Protein AF-A0A6A3S122-F1 (afdb_monomer_lite)

Radius of gyration: 25.99 Å; chains: 1; bounding box: 58×32×71 Å

pLDDT: mean 75.61, std 14.78, range [45.72, 96.0]

Foldseek 3Di:
DWDWDADPVQWIWTPDFPDWDDPPDDTDDGTDTDRNVNVCLVPDPPNDPPPLQQPFDAQPDPPPRDTDRHPVVNVVVVVVVVVVVVVVVVVVVVVVVVVVVVVD

Structure (mmCIF, N/CA/C/O backbone):
data_AF-A0A6A3S122-F1
#
_entry.id   AF-A0A6A3S122-F1
#
loop_
_atom_site.group_PDB
_atom_site.id
_atom_site.type_symbol
_atom_site.label_atom_id
_atom_site.label_alt_id
_atom_site.label_comp_id
_atom_site.label_asym_id
_atom_site.label_entity_id
_atom_site.label_seq_id
_atom_site.pdbx_PDB_ins_code
_atom_site.Cartn_x
_atom_site.Cartn_y
_atom_site.Cartn_z
_atom_site.occupancy
_atom_site.B_iso_or_equiv
_atom_site.auth_seq_id
_atom_site.auth_comp_id
_atom_site.auth_asym_id
_atom_site.auth_atom_id
_atom_site.pdbx_PDB_model_num
ATOM 1 N N . MET A 1 1 ? 34.797 -2.978 -19.874 1.00 57.19 1 MET A N 1
ATOM 2 C CA . MET A 1 1 ? 33.565 -3.702 -20.251 1.00 57.19 1 MET A CA 1
ATOM 3 C C . MET A 1 1 ? 32.767 -3.898 -18.977 1.00 57.19 1 MET A C 1
ATOM 5 O O . MET A 1 1 ? 33.389 -4.143 -17.953 1.00 57.19 1 MET A O 1
ATOM 9 N N . VAL A 1 2 ? 31.454 -3.678 -18.998 1.00 66.94 2 VAL A N 1
ATOM 10 C CA . VAL A 1 2 ? 30.611 -3.839 -17.807 1.00 66.94 2 VAL A CA 1
ATOM 11 C C . VAL A 1 2 ? 29.910 -5.189 -17.912 1.00 66.94 2 VAL A C 1
ATOM 13 O O . VAL A 1 2 ? 29.194 -5.409 -18.884 1.00 66.94 2 VAL A O 1
ATOM 16 N N . GLU A 1 3 ? 30.151 -6.090 -16.958 1.00 74.56 3 GLU A N 1
ATOM 17 C CA . GLU A 1 3 ? 29.519 -7.413 -16.922 1.00 74.56 3 GLU A CA 1
ATOM 18 C C . GLU A 1 3 ? 28.311 -7.402 -15.978 1.00 74.56 3 GLU A C 1
ATOM 20 O O . GLU A 1 3 ? 28.406 -6.972 -14.823 1.00 74.56 3 GLU A O 1
ATOM 25 N N . TYR A 1 4 ? 27.178 -7.890 -16.482 1.00 74.06 4 TYR A N 1
ATOM 26 C CA . TYR A 1 4 ? 25.931 -8.049 -15.742 1.00 74.06 4 TYR A CA 1
ATOM 27 C C . TYR A 1 4 ? 25.546 -9.528 -15.704 1.00 74.06 4 TYR A C 1
ATOM 29 O O . TYR A 1 4 ? 25.694 -10.236 -16.701 1.00 74.06 4 TYR A O 1
ATOM 37 N N . LYS A 1 5 ? 25.046 -9.987 -14.558 1.00 77.88 5 LYS A N 1
ATOM 38 C CA . LYS A 1 5 ? 24.539 -11.343 -14.342 1.00 77.88 5 LYS A CA 1
ATOM 39 C C . LYS A 1 5 ? 23.096 -11.289 -13.866 1.00 77.88 5 LYS A C 1
ATOM 41 O O . LYS A 1 5 ? 22.685 -10.342 -13.207 1.00 77.88 5 LYS A O 1
ATOM 46 N N . LEU A 1 6 ? 22.349 -12.327 -14.218 1.00 79.12 6 LEU A N 1
ATOM 47 C CA . LEU A 1 6 ? 20.993 -12.572 -13.748 1.00 79.12 6 LEU A CA 1
ATOM 48 C C . LEU A 1 6 ? 21.058 -13.647 -12.661 1.00 79.12 6 LEU A C 1
ATOM 50 O O . LEU A 1 6 ? 21.666 -14.696 -12.889 1.00 79.12 6 LEU A O 1
ATOM 54 N N . ASN A 1 7 ? 20.474 -13.395 -11.493 1.00 81.06 7 ASN A N 1
ATOM 55 C CA . ASN A 1 7 ? 20.361 -14.408 -10.444 1.00 81.06 7 ASN A CA 1
ATOM 56 C C . ASN A 1 7 ? 19.091 -15.266 -10.607 1.00 81.06 7 ASN A C 1
ATOM 58 O O . ASN A 1 7 ? 18.222 -14.983 -11.431 1.00 81.06 7 ASN A O 1
ATOM 62 N N . GLU A 1 8 ? 18.979 -16.326 -9.803 1.00 84.56 8 GLU A N 1
ATOM 63 C CA . GLU A 1 8 ? 17.841 -17.262 -9.830 1.00 84.56 8 GLU A CA 1
ATOM 64 C C . GLU A 1 8 ? 16.499 -16.611 -9.451 1.00 84.56 8 GLU A C 1
ATOM 66 O O . GLU A 1 8 ? 15.441 -17.129 -9.797 1.00 84.56 8 GLU A O 1
ATOM 71 N N . VAL A 1 9 ? 16.540 -15.461 -8.772 1.00 81.12 9 VAL A N 1
ATOM 72 C CA . VAL A 1 9 ? 15.365 -14.677 -8.355 1.00 81.12 9 VAL A CA 1
ATOM 73 C C . VAL A 1 9 ? 14.910 -13.715 -9.465 1.00 81.12 9 VAL A C 1
ATOM 75 O O . VAL A 1 9 ? 13.867 -13.076 -9.356 1.00 81.12 9 VAL A O 1
ATOM 78 N N . GLY A 1 10 ? 15.653 -13.639 -10.573 1.00 76.81 10 GLY A N 1
ATOM 79 C CA . GLY A 1 10 ? 15.334 -12.773 -11.705 1.00 76.81 10 GLY A CA 1
ATOM 80 C C . GLY A 1 10 ? 15.856 -11.344 -11.557 1.00 76.81 10 GLY A C 1
ATOM 81 O O . GLY A 1 10 ? 15.408 -10.458 -12.281 1.00 76.81 10 GLY A O 1
ATOM 82 N N . GLU A 1 11 ? 16.802 -11.101 -10.653 1.00 76.94 11 GLU A N 1
ATOM 83 C CA . GLU A 1 11 ? 17.457 -9.805 -10.499 1.00 76.94 11 GLU A CA 1
ATOM 84 C C . GLU A 1 11 ? 18.728 -9.738 -11.346 1.00 76.94 11 GLU A C 1
ATOM 86 O O . GLU A 1 11 ? 19.581 -10.633 -11.322 1.00 76.94 11 GLU A O 1
ATOM 91 N N . VAL A 1 12 ? 18.866 -8.644 -12.082 1.00 74.44 12 VAL A N 1
ATOM 92 C CA . VAL A 1 12 ? 20.069 -8.271 -12.809 1.00 74.44 12 VAL A CA 1
ATOM 93 C C . VAL A 1 12 ? 20.964 -7.474 -11.870 1.00 74.44 12 VAL A C 1
ATOM 95 O O . VAL A 1 12 ? 20.575 -6.427 -11.351 1.00 74.44 12 VAL A O 1
ATOM 98 N N . PHE A 1 13 ? 22.186 -7.957 -11.683 1.00 71.38 13 PHE A N 1
ATOM 99 C CA . PHE A 1 13 ? 23.217 -7.301 -10.890 1.00 71.38 13 PHE A CA 1
ATOM 100 C C . PHE A 1 13 ? 24.517 -7.206 -11.689 1.00 71.38 13 PHE A C 1
ATOM 102 O O . PHE A 1 13 ? 24.783 -7.987 -12.604 1.00 71.38 13 PHE A O 1
ATOM 109 N N . ARG A 1 14 ? 25.348 -6.222 -11.359 1.00 73.88 14 ARG A N 1
ATOM 110 C CA . ARG A 1 14 ? 26.664 -6.043 -11.975 1.00 73.88 14 ARG A CA 1
ATOM 111 C C . ARG A 1 14 ? 27.716 -6.827 -11.190 1.00 73.88 14 ARG A C 1
ATOM 113 O O . ARG A 1 14 ? 27.721 -6.766 -9.967 1.00 73.88 14 ARG A O 1
ATOM 120 N N . VAL A 1 15 ? 28.610 -7.519 -11.895 1.00 71.81 15 VAL A N 1
ATOM 121 C CA . VAL A 1 15 ? 29.591 -8.449 -11.296 1.00 71.81 15 VAL A CA 1
ATOM 122 C C . VAL A 1 15 ? 30.670 -7.735 -10.471 1.00 71.81 15 VAL A C 1
ATOM 124 O O . VAL A 1 15 ? 31.074 -8.260 -9.442 1.00 71.81 15 VAL A O 1
ATOM 127 N N . ASP A 1 16 ? 31.056 -6.515 -10.863 1.00 67.50 16 ASP A N 1
ATOM 128 C CA . ASP A 1 16 ? 32.098 -5.714 -10.200 1.00 67.50 16 ASP A CA 1
ATOM 129 C C . ASP A 1 16 ? 31.514 -4.377 -9.706 1.00 67.50 16 ASP A C 1
ATOM 131 O O . ASP A 1 16 ? 31.651 -3.343 -10.375 1.00 67.50 16 ASP A O 1
ATOM 135 N N . ASN A 1 17 ? 30.775 -4.393 -8.593 1.00 63.78 17 ASN A N 1
ATOM 136 C CA . ASN A 1 17 ? 30.010 -3.232 -8.117 1.00 63.78 17 ASN A CA 1
ATOM 137 C C . ASN A 1 17 ? 30.349 -2.820 -6.678 1.00 63.78 17 ASN A C 1
ATOM 139 O O . ASN A 1 17 ? 29.451 -2.659 -5.860 1.00 63.78 17 ASN A O 1
ATOM 143 N N . ASP A 1 18 ? 31.635 -2.625 -6.388 1.00 61.84 18 ASP A N 1
ATOM 144 C CA . ASP A 1 18 ? 32.101 -2.212 -5.053 1.00 61.84 18 ASP A CA 1
ATOM 145 C C . ASP A 1 18 ? 32.266 -0.685 -4.908 1.00 61.84 18 ASP A C 1
ATOM 147 O O . ASP A 1 18 ? 32.628 -0.190 -3.840 1.00 61.84 18 ASP A O 1
ATOM 151 N N . SER A 1 19 ? 32.023 0.089 -5.974 1.00 59.84 19 SER A N 1
ATOM 152 C CA . SER A 1 19 ? 32.214 1.543 -5.994 1.00 59.84 19 SER A CA 1
ATOM 153 C C . SER A 1 19 ? 30.908 2.316 -6.184 1.00 59.84 19 SER A C 1
ATOM 155 O O . SER A 1 19 ? 30.089 2.003 -7.047 1.00 59.84 19 SER A O 1
ATOM 157 N N . TRP A 1 20 ? 30.738 3.359 -5.370 1.00 58.22 20 TRP A N 1
ATOM 158 C CA . TRP A 1 20 ? 29.664 4.345 -5.493 1.00 58.22 20 TRP A CA 1
ATOM 159 C C . TRP A 1 20 ? 29.735 5.054 -6.845 1.00 58.22 20 TRP A C 1
ATOM 161 O O . TRP A 1 20 ? 30.829 5.327 -7.351 1.00 58.22 20 TRP A O 1
ATOM 171 N N . ARG A 1 21 ? 28.573 5.351 -7.433 1.00 58.12 21 ARG A N 1
ATOM 172 C CA . ARG A 1 21 ? 28.483 6.100 -8.689 1.00 58.12 21 ARG A CA 1
ATOM 173 C C . ARG A 1 21 ? 27.744 7.406 -8.483 1.00 58.12 21 ARG A C 1
ATOM 175 O O . ARG A 1 21 ? 26.608 7.382 -8.028 1.00 58.12 21 ARG A O 1
ATOM 182 N N . ASP A 1 22 ? 28.363 8.487 -8.933 1.00 55.38 22 ASP A N 1
ATOM 183 C CA . ASP A 1 22 ? 27.670 9.729 -9.247 1.00 55.38 22 ASP A CA 1
ATOM 184 C C . ASP A 1 22 ? 27.050 9.590 -10.646 1.00 55.38 22 ASP A C 1
ATOM 186 O O . ASP A 1 22 ? 27.749 9.290 -11.622 1.00 55.38 22 ASP A O 1
ATOM 190 N N . LEU A 1 23 ? 25.727 9.719 -10.732 1.00 57.03 23 LEU A N 1
ATOM 191 C CA . LEU A 1 23 ? 24.974 9.743 -11.987 1.00 57.03 23 LEU A CA 1
ATOM 192 C C . LEU A 1 23 ? 24.439 11.155 -12.241 1.00 57.03 23 LEU A C 1
ATOM 194 O O . LEU A 1 23 ? 23.235 11.376 -12.136 1.00 57.03 23 LEU A O 1
ATOM 198 N N . ASP A 1 24 ? 25.342 12.093 -12.549 1.00 45.72 24 ASP A N 1
ATOM 199 C CA . ASP A 1 24 ? 25.043 13.486 -12.920 1.00 45.72 24 ASP A CA 1
ATOM 200 C C 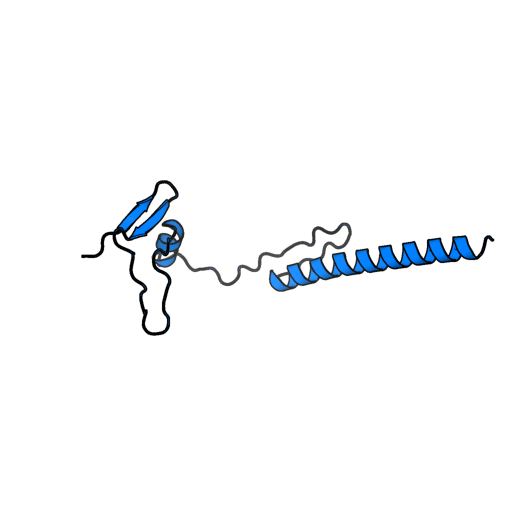. ASP A 1 24 ? 23.918 14.110 -12.066 1.00 45.72 24 ASP A C 1
ATOM 202 O O . ASP A 1 24 ? 22.953 14.681 -12.582 1.00 45.72 24 ASP A O 1
ATOM 206 N N . GLY A 1 25 ? 24.027 13.978 -10.737 1.00 50.66 25 GLY A N 1
ATOM 207 C CA . GLY A 1 25 ? 23.039 14.538 -9.807 1.00 50.66 25 GLY A CA 1
ATOM 208 C C . GLY A 1 25 ? 22.738 13.720 -8.551 1.00 50.66 25 GLY A C 1
ATOM 209 O O . GLY A 1 25 ? 21.845 14.107 -7.793 1.00 50.66 25 GLY A O 1
ATOM 210 N N . GLY A 1 26 ? 23.454 12.624 -8.292 1.00 47.88 26 GLY A N 1
ATOM 211 C CA . GLY A 1 26 ? 23.283 11.865 -7.057 1.00 47.88 26 GLY A CA 1
ATOM 212 C C . GLY A 1 26 ? 24.185 10.641 -6.961 1.00 47.88 26 GLY A C 1
ATOM 213 O O . GLY A 1 26 ? 24.267 9.843 -7.896 1.00 47.88 26 GLY A O 1
ATOM 214 N N . ASP A 1 27 ? 24.807 10.475 -5.793 1.00 48.12 27 ASP A N 1
ATOM 215 C CA . ASP A 1 27 ? 25.535 9.262 -5.435 1.00 48.12 27 ASP A CA 1
ATOM 216 C C . ASP A 1 27 ? 24.542 8.114 -5.192 1.00 48.12 27 ASP A C 1
ATOM 218 O O . ASP A 1 27 ? 23.771 8.128 -4.228 1.00 48.12 27 ASP A O 1
ATOM 222 N N . VAL A 1 28 ? 24.559 7.097 -6.055 1.00 55.19 28 VAL A N 1
ATOM 223 C CA . VAL A 1 28 ? 23.792 5.855 -5.876 1.00 55.19 28 VAL A CA 1
ATOM 224 C C . VAL A 1 28 ? 24.654 4.766 -5.243 1.00 55.19 28 VAL A C 1
ATOM 226 O O . VAL A 1 28 ? 25.820 4.570 -5.599 1.00 55.19 28 VAL A O 1
ATOM 229 N N . PHE A 1 29 ? 24.045 4.052 -4.291 1.00 52.47 29 PHE A N 1
ATOM 230 C CA . PHE A 1 29 ? 24.680 2.996 -3.506 1.00 52.47 29 PHE A CA 1
ATOM 231 C C . PHE A 1 29 ? 25.208 1.865 -4.419 1.00 52.47 29 PHE A C 1
ATOM 233 O O . PHE A 1 29 ? 24.480 1.420 -5.315 1.00 52.47 29 PHE A O 1
ATOM 240 N N . PRO A 1 30 ? 26.442 1.369 -4.209 1.00 55.44 30 PRO A N 1
ATOM 241 C CA . PRO A 1 30 ? 26.951 0.190 -4.903 1.00 55.44 30 PRO A CA 1
ATOM 242 C C . PRO A 1 30 ? 26.073 -1.029 -4.596 1.00 55.44 30 PRO A C 1
ATOM 244 O O . PRO A 1 30 ? 25.775 -1.315 -3.442 1.00 55.44 30 PRO A O 1
ATOM 247 N N . GLY A 1 31 ? 25.653 -1.754 -5.632 1.00 57.28 31 GLY A N 1
ATOM 248 C CA . GLY A 1 31 ? 24.805 -2.942 -5.491 1.00 57.28 31 GLY A CA 1
ATOM 249 C C . GLY A 1 31 ? 23.314 -2.707 -5.726 1.00 57.28 31 GLY A C 1
ATOM 250 O O . GLY A 1 31 ? 22.501 -3.314 -5.045 1.00 57.28 31 GLY A O 1
ATOM 251 N N . PHE A 1 32 ? 22.917 -1.849 -6.669 1.00 60.66 32 PHE A N 1
ATOM 252 C CA . PHE A 1 32 ? 21.512 -1.811 -7.087 1.00 60.66 32 PHE A CA 1
ATOM 253 C C . PHE A 1 32 ? 21.160 -3.081 -7.881 1.00 60.66 32 PHE A C 1
ATOM 255 O O . PHE A 1 32 ? 21.833 -3.408 -8.863 1.00 60.66 32 PHE A O 1
ATOM 262 N N . HIS A 1 33 ? 20.122 -3.788 -7.436 1.00 63.12 33 HIS A N 1
ATOM 263 C CA . HIS A 1 33 ? 19.526 -4.931 -8.124 1.00 63.12 33 HIS A CA 1
ATOM 264 C C . HIS A 1 33 ? 18.302 -4.426 -8.884 1.00 63.12 33 HIS A C 1
ATOM 266 O O . HIS A 1 33 ? 17.452 -3.751 -8.306 1.00 63.12 33 HIS A O 1
ATOM 272 N N . LEU A 1 34 ? 18.224 -4.721 -10.179 1.00 67.50 34 LEU A N 1
ATOM 273 C CA . LEU A 1 34 ? 17.043 -4.422 -10.989 1.00 67.50 34 LEU A CA 1
ATOM 274 C C . LEU A 1 34 ? 16.341 -5.732 -11.304 1.00 67.50 34 LEU A C 1
ATOM 276 O O . LEU A 1 34 ? 16.987 -6.660 -11.788 1.00 67.50 34 LEU A O 1
ATOM 280 N N . PHE A 1 35 ? 15.036 -5.832 -11.066 1.00 73.69 35 PHE A N 1
ATOM 281 C CA . PHE A 1 35 ? 14.303 -6.993 -11.554 1.00 73.69 35 PHE A CA 1
ATOM 282 C C . PHE A 1 35 ? 14.303 -6.975 -13.080 1.00 73.69 35 PHE A C 1
ATOM 284 O O . PHE A 1 35 ? 14.074 -5.945 -13.713 1.00 73.69 35 PHE A O 1
ATOM 291 N N . LYS 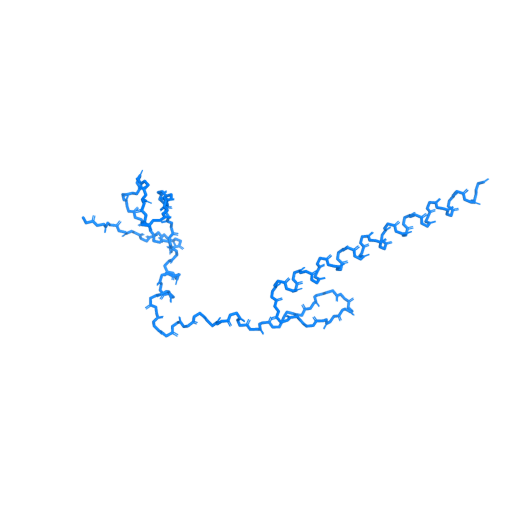A 1 36 ? 14.560 -8.137 -13.684 1.00 73.38 36 LYS A N 1
ATOM 292 C CA . LYS A 1 36 ? 14.528 -8.317 -15.138 1.00 73.38 36 LYS A CA 1
ATOM 293 C C . LYS A 1 36 ? 13.196 -7.853 -15.721 1.00 73.38 36 LYS A C 1
ATOM 295 O O . LYS A 1 36 ? 13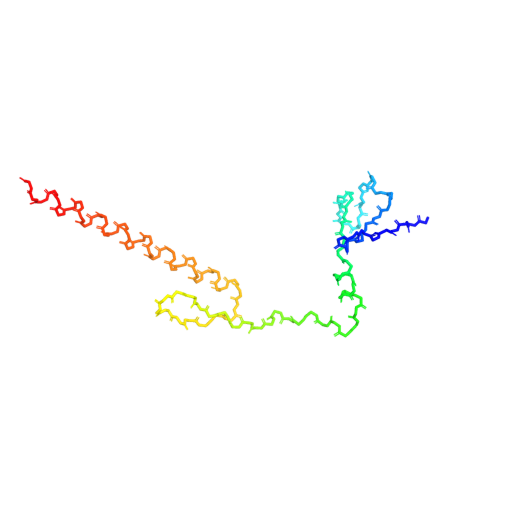.199 -7.194 -16.750 1.00 73.38 36 LYS A O 1
ATOM 300 N N . THR A 1 37 ? 12.098 -8.135 -15.027 1.00 73.44 37 THR A N 1
ATOM 301 C CA . THR A 1 37 ? 10.753 -7.707 -15.418 1.00 73.44 37 THR A CA 1
ATOM 302 C C . THR A 1 37 ? 10.624 -6.186 -15.473 1.00 73.44 37 THR A C 1
ATOM 304 O O . THR A 1 37 ? 10.087 -5.671 -16.445 1.00 73.44 37 THR A O 1
ATOM 307 N N . ASP A 1 38 ? 11.167 -5.461 -14.490 1.00 75.69 38 ASP A N 1
ATOM 308 C CA . ASP A 1 38 ? 11.127 -3.991 -14.478 1.00 75.69 38 ASP A CA 1
ATOM 309 C C . ASP A 1 38 ? 11.923 -3.408 -15.656 1.00 75.69 38 ASP A C 1
ATOM 311 O O . ASP A 1 38 ? 11.513 -2.420 -16.262 1.00 75.69 38 ASP A O 1
ATOM 315 N N . LEU A 1 39 ? 13.050 -4.039 -16.010 1.00 76.50 39 LEU A N 1
ATOM 316 C CA . LEU A 1 39 ? 13.855 -3.647 -17.167 1.00 76.50 39 LEU A CA 1
ATOM 317 C C . LEU A 1 39 ? 13.148 -3.960 -18.492 1.00 76.50 39 LEU A C 1
ATOM 319 O O . LEU A 1 39 ? 13.186 -3.142 -19.403 1.00 76.50 39 LEU A O 1
ATOM 323 N N . GLU A 1 40 ? 12.516 -5.128 -18.605 1.00 79.56 40 GLU A N 1
ATOM 324 C CA . GLU A 1 40 ? 11.727 -5.513 -19.780 1.00 79.56 40 GLU A CA 1
ATOM 325 C C . GLU A 1 40 ? 10.553 -4.556 -19.984 1.00 79.56 40 GLU A C 1
ATOM 327 O O . GLU A 1 40 ? 10.391 -4.045 -21.083 1.00 79.56 40 GLU A O 1
ATOM 332 N N . MET A 1 41 ? 9.820 -4.230 -18.918 1.00 79.38 41 MET A N 1
ATOM 333 C CA . MET A 1 41 ? 8.748 -3.233 -18.932 1.00 79.38 41 MET A CA 1
ATOM 334 C C . MET A 1 41 ? 9.246 -1.843 -19.342 1.00 79.38 41 MET A C 1
ATOM 336 O O . MET A 1 41 ? 8.613 -1.181 -20.149 1.00 79.38 41 MET A O 1
ATOM 340 N N . ALA A 1 42 ? 10.388 -1.387 -18.817 1.00 75.19 42 ALA A N 1
ATOM 341 C CA . ALA A 1 42 ? 10.930 -0.068 -19.151 1.00 75.19 42 ALA A CA 1
ATOM 342 C C . ALA A 1 42 ? 11.451 0.040 -20.597 1.00 75.19 42 ALA A C 1
ATOM 344 O O . ALA A 1 42 ? 11.564 1.145 -21.128 1.00 75.19 42 ALA A O 1
ATOM 345 N N . LEU A 1 43 ? 11.835 -1.085 -21.206 1.00 78.75 43 LEU A N 1
ATOM 346 C CA . LEU A 1 43 ? 12.351 -1.149 -22.576 1.00 78.75 43 LEU A CA 1
ATOM 347 C C . LEU A 1 43 ? 11.283 -1.515 -23.607 1.00 78.75 43 LEU A C 1
ATOM 349 O O . LEU A 1 43 ? 11.553 -1.397 -24.803 1.00 78.75 43 LEU A O 1
ATOM 353 N N . ASP A 1 44 ? 10.120 -1.983 -23.165 1.00 82.31 44 ASP A N 1
ATOM 354 C CA . ASP A 1 44 ? 9.015 -2.347 -24.034 1.00 82.31 44 ASP A CA 1
ATOM 355 C C . ASP A 1 44 ? 8.302 -1.067 -24.520 1.00 82.31 44 ASP A C 1
ATOM 357 O O . ASP A 1 44 ? 7.688 -0.358 -23.723 1.00 82.31 44 ASP A O 1
ATOM 361 N N . PRO A 1 45 ? 8.398 -0.730 -25.822 1.00 76.06 45 PRO A N 1
ATOM 362 C CA . PRO A 1 45 ? 7.791 0.477 -26.376 1.00 76.06 45 PRO A CA 1
ATOM 363 C C . PRO A 1 45 ? 6.258 0.421 -26.411 1.00 76.06 45 PRO A C 1
ATOM 365 O O . PRO A 1 45 ? 5.632 1.465 -26.585 1.00 76.06 45 PRO A O 1
ATOM 368 N N . ASP A 1 46 ? 5.669 -0.769 -26.264 1.00 80.69 46 ASP A N 1
ATOM 369 C CA . ASP A 1 46 ? 4.224 -0.976 -26.162 1.00 80.69 46 ASP A CA 1
ATOM 370 C C . ASP A 1 46 ? 3.762 -1.026 -24.692 1.00 80.69 46 ASP A C 1
ATOM 372 O O . ASP A 1 46 ? 2.559 -1.049 -24.409 1.00 80.69 46 ASP A O 1
ATOM 376 N N . PHE A 1 47 ? 4.704 -1.020 -23.743 1.00 69.88 47 PHE A N 1
ATOM 377 C CA . PHE A 1 47 ? 4.423 -0.971 -22.318 1.00 69.88 47 PHE A CA 1
ATOM 378 C C . PHE A 1 47 ? 4.250 0.477 -21.863 1.00 69.88 47 PHE A C 1
ATOM 380 O O . PHE A 1 47 ? 5.132 1.102 -21.271 1.00 69.88 47 PHE A O 1
ATOM 387 N N . ASP A 1 48 ? 3.065 1.018 -22.128 1.00 67.50 48 ASP A N 1
ATOM 388 C CA . ASP A 1 48 ? 2.622 2.228 -21.452 1.00 67.50 48 ASP A CA 1
ATOM 389 C C . ASP A 1 48 ? 2.362 1.882 -19.984 1.00 67.50 48 ASP A C 1
ATOM 391 O O . ASP A 1 48 ? 1.528 1.029 -19.658 1.00 67.50 48 ASP A O 1
ATOM 395 N N . ILE A 1 49 ? 3.066 2.558 -19.075 1.00 58.28 49 ILE A N 1
ATOM 396 C CA . ILE A 1 49 ? 2.682 2.581 -17.666 1.00 58.28 49 ILE A CA 1
ATOM 397 C C . ILE A 1 49 ? 1.355 3.332 -17.644 1.00 58.28 49 ILE A C 1
ATOM 399 O O . ILE A 1 49 ? 1.342 4.561 -17.626 1.00 58.28 49 ILE A O 1
ATOM 403 N N . VAL A 1 50 ? 0.249 2.598 -17.760 1.00 53.94 50 VAL A N 1
ATOM 404 C CA . VAL A 1 50 ? -1.094 3.173 -17.800 1.00 53.94 50 VAL A CA 1
ATOM 405 C C . VAL A 1 50 ? -1.203 4.110 -16.601 1.00 53.94 50 VAL A C 1
ATOM 407 O O . VAL A 1 50 ? -1.062 3.663 -15.459 1.00 53.94 50 VAL A O 1
ATOM 410 N N . GLU A 1 51 ? -1.335 5.413 -16.879 1.00 54.22 51 GLU A N 1
ATOM 411 C CA . GLU A 1 51 ? -1.490 6.456 -15.867 1.00 54.22 51 GLU A CA 1
ATOM 412 C C . GLU A 1 51 ? -2.482 5.971 -14.824 1.00 54.22 51 GLU A C 1
ATOM 414 O O . GLU A 1 51 ? -3.632 5.726 -15.184 1.00 54.22 51 GLU A O 1
ATOM 419 N N . ASP A 1 52 ? -1.990 5.816 -13.586 1.00 50.75 52 ASP A N 1
ATOM 420 C CA . ASP A 1 52 ? -2.732 5.573 -12.345 1.00 50.75 52 ASP A CA 1
ATOM 421 C C . ASP A 1 52 ? -4.124 5.008 -12.640 1.00 50.75 52 ASP A C 1
ATOM 423 O O . ASP A 1 52 ? -5.127 5.702 -12.461 1.00 50.75 52 ASP A O 1
ATOM 427 N N . GLU A 1 53 ? -4.150 3.799 -13.230 1.00 49.91 53 GLU A N 1
ATOM 428 C CA . GLU A 1 53 ? -5.376 3.156 -13.695 1.00 49.91 53 GLU A CA 1
ATOM 429 C C . GLU A 1 53 ? -6.387 3.339 -12.563 1.00 49.91 53 GLU A C 1
ATOM 431 O O . GLU A 1 53 ? -6.066 2.978 -11.426 1.00 49.91 53 GLU A O 1
ATOM 436 N N . GLU A 1 54 ? -7.506 4.044 -12.815 1.00 55.28 54 GLU A N 1
ATOM 437 C CA . GLU A 1 54 ? -8.493 4.430 -11.793 1.00 55.28 54 GLU A CA 1
ATOM 438 C C . GLU A 1 54 ? -9.158 3.153 -11.247 1.00 55.28 54 GLU A C 1
ATOM 440 O O . GLU A 1 54 ? -10.329 2.856 -11.491 1.00 55.28 54 GLU A O 1
ATOM 445 N N . ILE A 1 55 ? -8.398 2.352 -10.506 1.00 63.50 55 ILE A N 1
ATOM 446 C CA . ILE A 1 55 ? -8.832 1.147 -9.840 1.00 63.50 55 ILE A CA 1
ATOM 447 C C . ILE A 1 55 ? -9.744 1.668 -8.745 1.00 63.50 55 ILE A C 1
ATOM 449 O O . ILE A 1 55 ? -9.308 2.212 -7.731 1.00 63.50 55 ILE A O 1
ATOM 453 N N . GLY A 1 56 ? -11.048 1.584 -8.991 1.00 72.19 56 GLY A N 1
ATOM 454 C CA . GLY A 1 56 ? -12.049 1.902 -7.992 1.00 72.19 56 GLY A CA 1
ATOM 455 C C . GLY A 1 56 ? -11.839 0.996 -6.783 1.00 72.19 56 GLY A C 1
ATOM 456 O O . GLY A 1 56 ? -12.133 -0.195 -6.830 1.00 72.19 56 GLY A O 1
ATOM 457 N N . PHE A 1 57 ? -11.338 1.556 -5.688 1.00 82.06 57 PHE A N 1
ATOM 458 C CA . PHE A 1 57 ? -11.185 0.841 -4.433 1.00 82.06 57 PHE A CA 1
ATOM 459 C C . PHE A 1 57 ? -12.519 0.858 -3.692 1.00 82.06 57 PHE A C 1
ATOM 461 O O . PHE A 1 57 ? -13.023 1.920 -3.327 1.00 82.06 57 PHE A O 1
ATOM 468 N N . VAL A 1 58 ? -13.091 -0.316 -3.441 1.00 90.44 58 VAL A N 1
ATOM 469 C CA . VAL A 1 58 ? -14.288 -0.441 -2.603 1.00 90.44 58 VAL A CA 1
ATOM 470 C C . VAL A 1 58 ? -13.862 -0.501 -1.140 1.00 90.44 58 VAL A C 1
ATOM 472 O O . VAL A 1 58 ? -12.946 -1.243 -0.777 1.00 90.44 58 VAL A O 1
ATOM 475 N N . CYS A 1 59 ? -14.510 0.281 -0.280 1.00 92.12 59 CYS A N 1
ATOM 476 C CA . CYS A 1 59 ? -14.257 0.226 1.152 1.00 92.12 59 CYS A CA 1
ATOM 477 C C . CYS A 1 59 ? -14.666 -1.151 1.725 1.00 92.12 59 CYS A C 1
ATOM 479 O O . CYS A 1 59 ? -15.825 -1.549 1.576 1.00 92.12 59 CYS A O 1
ATOM 481 N N . PRO A 1 60 ? -13.758 -1.869 2.416 1.00 90.50 60 PRO A N 1
ATOM 482 C CA . PRO A 1 60 ? -14.048 -3.163 3.030 1.00 90.50 60 PRO A CA 1
ATOM 483 C C . PRO A 1 60 ? -14.868 -3.058 4.326 1.00 90.50 60 PRO A C 1
ATOM 485 O O . PRO A 1 60 ? -15.322 -4.082 4.839 1.00 90.50 60 PRO A O 1
ATOM 488 N N . GLU A 1 61 ? -15.048 -1.856 4.889 1.00 90.31 61 GLU A N 1
ATOM 489 C CA . GLU A 1 61 ? -15.764 -1.701 6.154 1.00 90.31 61 GLU A CA 1
ATOM 490 C C . GLU A 1 61 ? -17.255 -1.992 6.010 1.00 90.31 61 GLU A C 1
ATOM 492 O O . GLU A 1 61 ? -17.954 -1.489 5.121 1.00 90.31 61 GLU A O 1
ATOM 497 N N . ARG A 1 62 ? -17.758 -2.825 6.926 1.00 88.81 62 ARG A N 1
ATOM 498 C CA . ARG A 1 62 ? -19.122 -3.346 6.853 1.00 88.81 62 ARG A CA 1
ATOM 499 C C . ARG A 1 62 ? -20.129 -2.200 6.946 1.00 88.81 62 ARG A C 1
ATOM 501 O O . ARG A 1 62 ? -20.280 -1.581 7.994 1.00 88.81 62 ARG A O 1
ATOM 508 N N . GLY A 1 63 ? -20.878 -1.995 5.865 1.00 89.00 63 GLY A N 1
ATOM 509 C CA . GLY A 1 63 ? -21.920 -0.970 5.780 1.00 89.00 63 GLY A CA 1
ATOM 510 C C . GLY A 1 63 ? -21.447 0.388 5.260 1.00 89.00 63 GLY A C 1
ATOM 5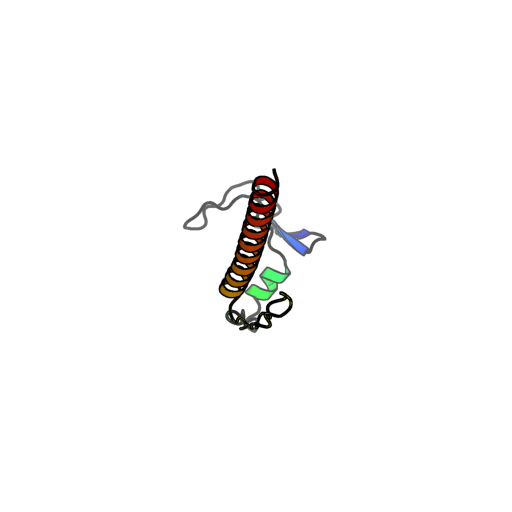11 O O . GLY A 1 63 ? -22.281 1.280 5.157 1.00 89.00 63 GLY A O 1
ATOM 512 N N . CYS A 1 64 ? -20.165 0.547 4.910 1.00 93.44 64 CYS A N 1
ATOM 513 C CA . CYS A 1 64 ? -19.682 1.753 4.241 1.00 93.44 64 CYS A CA 1
ATOM 514 C C . CYS A 1 64 ? -19.981 1.707 2.733 1.00 93.44 64 CYS A C 1
ATOM 516 O O . CYS A 1 64 ? -20.758 2.514 2.231 1.00 93.44 64 CYS A O 1
ATOM 518 N N . GLY A 1 65 ? -19.414 0.731 2.010 1.00 88.19 65 GLY A N 1
ATOM 519 C CA . GLY A 1 65 ? -19.666 0.540 0.571 1.00 88.19 65 GLY A CA 1
ATOM 520 C C . GLY A 1 65 ? -19.174 1.679 -0.335 1.00 88.19 65 GLY A C 1
ATOM 521 O O . GLY A 1 65 ? -19.500 1.705 -1.524 1.00 88.19 65 GLY A O 1
ATOM 522 N N . GLU A 1 66 ? -18.401 2.625 0.204 1.00 90.44 66 GLU A N 1
ATOM 523 C CA . GLU A 1 66 ? -17.878 3.762 -0.548 1.00 90.44 66 GLU A CA 1
ATOM 524 C C . GLU A 1 66 ? -16.856 3.301 -1.595 1.00 90.44 66 GLU A C 1
ATOM 526 O O . GLU A 1 66 ? -16.006 2.452 -1.323 1.00 90.44 66 GLU A O 1
ATOM 531 N N . HIS A 1 67 ? -16.958 3.857 -2.803 1.00 91.75 67 HIS A N 1
ATOM 532 C CA . HIS A 1 67 ? -16.029 3.602 -3.901 1.00 91.75 67 HIS A CA 1
ATOM 533 C C . HIS A 1 67 ? -15.089 4.795 -4.045 1.00 91.75 67 HIS A C 1
ATOM 535 O O . HIS A 1 67 ? -15.535 5.923 -4.261 1.00 91.75 67 HIS A O 1
ATOM 541 N N . VAL A 1 68 ? -13.787 4.547 -3.960 1.00 88.94 68 VAL A N 1
ATOM 542 C CA . VAL A 1 68 ? -12.759 5.584 -3.949 1.00 88.94 68 VAL A CA 1
ATOM 543 C C . VAL A 1 68 ? -11.825 5.387 -5.135 1.00 88.94 68 VAL A C 1
ATOM 545 O O . VAL A 1 68 ? -11.212 4.340 -5.281 1.00 88.94 68 VAL A O 1
ATOM 548 N N . ARG A 1 69 ? -11.695 6.407 -5.985 1.00 84.38 69 ARG A N 1
ATOM 549 C CA . ARG A 1 69 ? -10.959 6.326 -7.265 1.00 84.38 69 ARG A CA 1
ATOM 550 C C . ARG A 1 69 ? -9.473 6.669 -7.178 1.00 84.38 69 ARG A C 1
ATOM 552 O O . ARG A 1 69 ? -8.833 6.933 -8.178 1.00 84.38 69 ARG A O 1
ATOM 559 N N . SER A 1 70 ? -8.931 6.768 -5.972 1.00 83.81 70 SER A N 1
ATOM 560 C CA . SER A 1 70 ? -7.523 7.100 -5.767 1.00 83.81 70 SER A CA 1
ATOM 561 C C . SER A 1 70 ? -7.015 6.350 -4.556 1.00 83.81 70 SER A C 1
ATOM 563 O O . SER A 1 70 ? -7.632 6.402 -3.488 1.00 83.81 70 SER A O 1
ATOM 565 N N . ARG A 1 71 ? -5.860 5.700 -4.703 1.00 83.12 71 ARG A N 1
ATOM 566 C CA . ARG A 1 71 ? -5.238 4.926 -3.629 1.00 83.12 71 ARG A CA 1
ATOM 567 C C . ARG A 1 71 ? -4.968 5.781 -2.391 1.00 83.12 71 ARG A C 1
ATOM 569 O O . ARG A 1 71 ? -5.272 5.359 -1.279 1.00 83.12 71 ARG A O 1
ATOM 576 N N . GLY A 1 72 ? -4.469 7.005 -2.573 1.00 85.88 72 GLY A N 1
ATOM 577 C CA . GLY A 1 72 ? -4.218 7.931 -1.463 1.00 85.88 72 GLY A CA 1
ATOM 578 C C . GLY A 1 72 ? -5.496 8.295 -0.702 1.00 85.88 72 GLY A C 1
ATOM 579 O O . GLY A 1 72 ? -5.524 8.262 0.529 1.00 85.88 72 GLY A O 1
ATOM 580 N N . LYS A 1 73 ? -6.589 8.564 -1.428 1.00 87.75 73 LYS A N 1
ATOM 581 C CA . LYS A 1 73 ? -7.902 8.832 -0.820 1.00 87.75 73 LYS A CA 1
ATOM 582 C C . LYS A 1 73 ? -8.473 7.593 -0.131 1.00 87.75 73 LYS A C 1
ATOM 584 O O . LYS A 1 73 ? -9.072 7.726 0.930 1.00 87.75 73 LYS A O 1
ATOM 589 N N . TRP A 1 74 ? -8.264 6.404 -0.695 1.00 87.88 74 TRP A N 1
ATOM 590 C CA . TRP A 1 74 ? -8.725 5.145 -0.109 1.00 87.88 74 TRP A CA 1
ATOM 591 C C . TRP A 1 74 ? -8.024 4.855 1.223 1.00 87.88 74 TRP A C 1
ATOM 593 O O . TRP A 1 74 ? -8.683 4.541 2.212 1.00 87.88 74 TRP A O 1
ATOM 603 N N . VAL A 1 75 ? -6.706 5.065 1.292 1.00 90.81 75 VAL A N 1
ATOM 604 C CA . VAL A 1 75 ? -5.939 4.936 2.542 1.00 90.81 75 VAL A CA 1
ATOM 605 C C . VAL A 1 75 ? -6.420 5.938 3.595 1.00 90.81 75 VAL A C 1
ATOM 607 O O . VAL A 1 75 ? -6.662 5.557 4.740 1.00 90.81 75 VAL A O 1
ATOM 610 N N . ALA A 1 76 ? -6.612 7.207 3.220 1.00 92.50 76 ALA A N 1
ATOM 611 C CA . ALA A 1 76 ? -7.119 8.227 4.140 1.00 92.50 76 ALA A CA 1
ATOM 612 C C . ALA A 1 76 ? -8.543 7.913 4.642 1.00 92.50 76 ALA A C 1
ATOM 614 O O . ALA A 1 76 ? -8.855 8.122 5.815 1.00 92.50 76 ALA A O 1
ATOM 615 N N . HIS A 1 77 ? -9.395 7.374 3.768 1.00 94.94 77 HIS A N 1
ATOM 616 C CA . HIS A 1 77 ? -10.741 6.923 4.109 1.00 94.94 77 HIS A CA 1
ATOM 617 C C . HIS A 1 77 ? -10.714 5.782 5.145 1.00 94.94 77 HIS A C 1
ATOM 619 O O . HIS A 1 77 ? -11.406 5.857 6.163 1.00 94.94 77 HIS A O 1
ATOM 625 N N . LEU A 1 78 ? -9.862 4.768 4.950 1.00 93.62 78 LEU A N 1
ATOM 626 C CA . LEU A 1 78 ? -9.677 3.678 5.918 1.00 93.62 78 LEU A CA 1
ATOM 627 C C . LEU A 1 78 ? -9.188 4.184 7.284 1.00 93.62 78 LEU A C 1
ATOM 629 O O . LEU A 1 78 ? -9.700 3.761 8.323 1.00 93.62 78 LEU A O 1
ATOM 633 N N . ASP A 1 79 ? -8.238 5.123 7.301 1.00 96.00 79 ASP A N 1
ATOM 634 C CA . ASP A 1 79 ? -7.748 5.724 8.547 1.00 96.00 79 ASP A CA 1
ATOM 635 C C . ASP A 1 79 ? -8.868 6.458 9.307 1.00 96.00 79 ASP A C 1
ATOM 637 O O . ASP A 1 79 ? -8.949 6.389 10.539 1.00 96.00 79 ASP A O 1
ATOM 641 N N . ASN A 1 80 ? -9.801 7.103 8.597 1.00 96.00 80 ASN A N 1
ATOM 642 C CA . ASN A 1 80 ? -10.956 7.730 9.236 1.00 96.00 80 ASN A CA 1
ATOM 643 C C . ASN A 1 80 ? -11.847 6.706 9.962 1.00 96.00 80 ASN A C 1
ATOM 645 O O . ASN A 1 80 ? -12.211 6.936 11.119 1.00 96.00 80 ASN A O 1
ATOM 649 N N . HIS A 1 81 ? -12.136 5.552 9.351 1.00 95.94 81 HIS A N 1
ATOM 650 C CA . HIS A 1 81 ? -12.906 4.492 10.011 1.00 95.94 81 HIS A CA 1
ATOM 651 C C . HIS A 1 81 ? -12.235 3.996 11.295 1.00 95.94 81 HIS A C 1
ATOM 653 O O . HIS A 1 81 ? -12.890 3.873 12.337 1.00 95.94 81 HIS A O 1
ATOM 659 N N . LEU A 1 82 ? -10.918 3.785 11.270 1.00 94.25 82 LEU A N 1
ATOM 660 C CA . LEU A 1 82 ? -10.166 3.385 12.461 1.00 94.25 82 LEU A CA 1
ATOM 661 C C . LEU A 1 82 ? -10.278 4.432 13.580 1.00 94.25 82 LEU A C 1
ATOM 663 O O . LEU A 1 82 ? -10.504 4.089 14.749 1.00 94.25 82 LEU A O 1
ATOM 667 N N . ARG A 1 83 ? -10.188 5.722 13.236 1.00 95.75 83 ARG A N 1
ATOM 668 C CA . ARG A 1 83 ? -10.350 6.825 14.197 1.00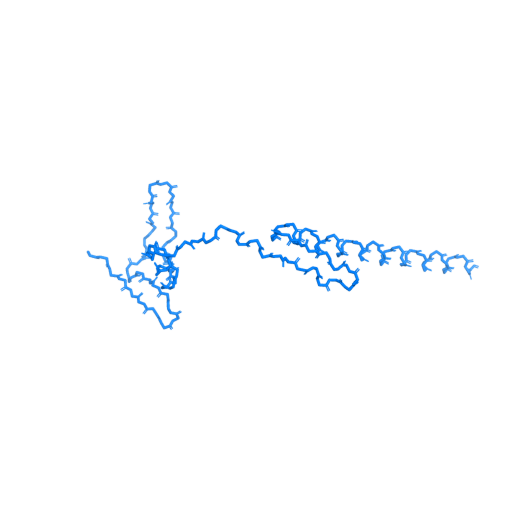 95.75 83 ARG A CA 1
ATOM 669 C 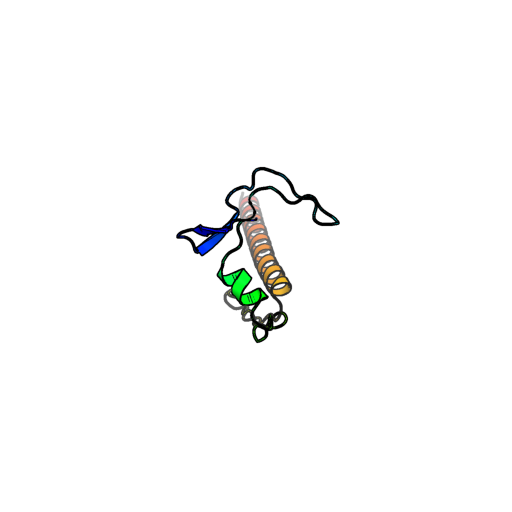C . ARG A 1 83 ? -11.764 6.896 14.766 1.00 95.75 83 ARG A C 1
ATOM 671 O O . ARG A 1 83 ? -11.922 7.109 15.971 1.00 95.75 83 ARG A O 1
ATOM 678 N N . GLU A 1 84 ? -12.792 6.713 13.945 1.00 94.75 84 GLU A N 1
ATOM 679 C CA . GLU A 1 84 ? -14.187 6.672 14.393 1.00 94.75 84 GLU A CA 1
ATOM 680 C C . GLU A 1 84 ? -14.431 5.520 15.368 1.00 94.75 84 GLU A C 1
ATOM 682 O O . GLU A 1 84 ? -14.963 5.736 16.462 1.00 94.75 84 GLU A O 1
ATOM 687 N N . GLN A 1 85 ? -13.955 4.317 15.038 1.00 93.38 85 GLN A N 1
ATOM 688 C CA . GLN A 1 85 ? -14.033 3.163 15.932 1.00 93.38 85 GLN A CA 1
ATOM 689 C C . GLN A 1 85 ? -13.324 3.434 17.267 1.00 93.38 85 GLN A C 1
ATOM 691 O O . GLN A 1 85 ? -13.860 3.110 18.333 1.00 93.38 85 GLN A O 1
ATOM 696 N N . ALA A 1 86 ? -12.145 4.062 17.245 1.00 95.06 86 ALA A N 1
ATOM 697 C CA . ALA A 1 86 ? -11.422 4.436 18.458 1.00 95.06 86 ALA A CA 1
ATOM 698 C C . ALA A 1 86 ? -12.212 5.439 19.320 1.00 95.06 86 ALA A C 1
ATOM 700 O O . ALA A 1 86 ? -12.331 5.251 20.537 1.00 95.06 86 ALA A O 1
ATOM 701 N N . ARG A 1 87 ? -12.822 6.465 18.706 1.00 95.75 87 ARG A N 1
ATOM 702 C CA . ARG A 1 87 ? -13.689 7.436 19.404 1.00 95.75 87 ARG A CA 1
ATOM 703 C C . ARG A 1 87 ? -14.894 6.750 20.044 1.00 95.75 87 ARG A C 1
ATOM 705 O O . ARG A 1 87 ? -15.183 7.000 21.215 1.00 95.75 87 ARG A O 1
ATOM 712 N N . LEU A 1 88 ? -15.567 5.856 19.318 1.00 94.38 88 LEU A N 1
ATOM 713 C CA . LEU A 1 88 ? -16.713 5.101 19.832 1.00 94.38 88 LEU A CA 1
ATOM 714 C C . LEU A 1 88 ? -16.319 4.218 21.022 1.00 94.38 88 LEU A C 1
ATOM 716 O O . LEU A 1 88 ? -16.987 4.252 22.059 1.00 94.38 88 LEU A O 1
ATOM 720 N N . LYS A 1 89 ? -15.196 3.495 20.923 1.00 94.81 89 LYS A N 1
ATOM 721 C CA . LYS A 1 89 ? -14.643 2.691 22.027 1.00 94.81 89 LYS A CA 1
ATOM 722 C C . LYS A 1 89 ? -14.349 3.552 23.258 1.00 94.81 89 LYS A C 1
ATOM 724 O O . LYS A 1 89 ? -14.727 3.183 24.373 1.00 94.81 89 LYS A O 1
ATOM 729 N N . TYR A 1 90 ? -13.727 4.716 23.071 1.00 93.62 90 TYR A N 1
ATOM 730 C CA . TYR A 1 90 ? -13.431 5.646 24.160 1.00 93.62 90 TYR A CA 1
ATOM 731 C C . TYR A 1 90 ? -14.703 6.173 24.841 1.00 93.62 90 TYR A C 1
ATOM 733 O O . TYR A 1 90 ? -14.821 6.125 26.070 1.00 93.62 90 TYR A O 1
ATOM 741 N N . LEU A 1 91 ? -15.689 6.625 24.060 1.00 94.69 91 LEU A N 1
ATOM 742 C CA . LEU A 1 91 ? -16.966 7.109 24.587 1.00 94.69 91 LEU A CA 1
ATOM 743 C C . LEU A 1 91 ? -17.725 6.010 25.339 1.00 94.69 91 LEU A C 1
ATOM 745 O O . LEU A 1 91 ? -18.253 6.269 26.423 1.00 94.69 91 LEU A O 1
ATOM 749 N N . ALA A 1 92 ? -17.736 4.781 24.817 1.00 92.94 92 ALA A N 1
ATOM 750 C CA . ALA A 1 92 ? -18.343 3.632 25.481 1.00 92.94 92 ALA A CA 1
ATOM 751 C C . ALA A 1 92 ? -17.668 3.334 26.829 1.00 92.94 92 ALA A C 1
ATOM 753 O O . ALA A 1 92 ? -18.357 3.168 27.839 1.00 92.94 92 ALA A O 1
ATOM 754 N N . LYS A 1 93 ? -16.327 3.342 26.881 1.00 91.25 93 LYS A N 1
ATOM 755 C CA . LYS A 1 93 ? -15.568 3.178 28.131 1.00 91.25 93 LYS A CA 1
ATOM 756 C C . LYS A 1 93 ? -15.928 4.268 29.142 1.00 91.25 93 LYS A C 1
ATOM 758 O O . LYS A 1 93 ? -16.259 3.957 30.283 1.00 91.25 93 LYS A O 1
ATOM 763 N N . ARG A 1 94 ? -15.955 5.535 28.715 1.00 87.75 94 ARG A N 1
ATOM 764 C CA . ARG A 1 94 ? -16.292 6.671 29.586 1.00 87.75 94 ARG A CA 1
ATOM 765 C C . ARG A 1 94 ? -17.719 6.585 30.135 1.00 87.75 94 ARG A C 1
ATOM 767 O O . ARG A 1 94 ? -17.933 6.908 31.301 1.00 87.75 94 ARG A O 1
ATOM 774 N N . ARG A 1 95 ? -18.691 6.154 29.322 1.00 84.50 95 ARG A N 1
ATOM 775 C CA . ARG A 1 95 ? -20.082 5.944 29.765 1.00 84.50 95 ARG A CA 1
ATOM 776 C C . ARG A 1 95 ? -20.169 4.860 30.840 1.00 84.50 95 ARG A C 1
ATOM 778 O O . ARG A 1 95 ? -20.780 5.107 31.873 1.00 84.50 95 ARG A O 1
ATOM 785 N N . LYS A 1 96 ? -19.485 3.724 30.653 1.00 79.38 96 LYS A N 1
ATOM 786 C CA . LYS A 1 96 ? -19.420 2.642 31.655 1.00 79.38 96 LYS A CA 1
ATOM 787 C C . LYS A 1 96 ? -18.828 3.121 32.982 1.00 79.38 96 LYS A C 1
ATOM 789 O O . LYS A 1 96 ? -19.408 2.873 34.032 1.00 79.38 96 LYS A O 1
ATOM 794 N N . THR A 1 97 ? -17.722 3.865 32.938 1.00 76.50 97 THR A N 1
ATOM 795 C CA . THR A 1 97 ? -17.098 4.429 34.147 1.00 76.50 97 THR A CA 1
ATOM 796 C C . THR A 1 97 ? -18.006 5.435 34.856 1.00 76.50 97 THR A C 1
ATOM 798 O O . THR A 1 97 ? -18.060 5.447 36.081 1.00 76.50 97 THR A O 1
ATOM 801 N N . LYS A 1 98 ? -18.740 6.272 34.108 1.00 68.38 98 LYS A N 1
ATOM 802 C CA . LYS A 1 98 ? -19.708 7.206 34.698 1.00 68.38 98 LYS A CA 1
ATOM 803 C C . LYS A 1 98 ? -20.865 6.477 35.383 1.00 68.38 98 LYS A C 1
ATOM 805 O O . LYS A 1 98 ? -21.142 6.807 36.527 1.00 68.38 98 LYS A O 1
ATOM 810 N N . SER A 1 99 ? -21.475 5.482 34.731 1.00 65.19 99 SER A N 1
ATOM 811 C CA . SER A 1 99 ? -22.546 4.677 35.340 1.00 65.19 99 SER A CA 1
ATOM 812 C C . SER A 1 99 ? -22.087 3.959 36.608 1.00 65.19 99 SER A C 1
ATOM 814 O O . SER A 1 99 ? -22.808 3.979 37.595 1.00 65.19 99 SER A O 1
ATOM 816 N N . ALA A 1 100 ? -20.878 3.387 36.619 1.00 63.56 100 ALA A N 1
ATOM 817 C CA . ALA A 1 100 ? -20.338 2.725 37.808 1.00 63.56 100 ALA A CA 1
ATOM 818 C C . ALA A 1 100 ? -20.166 3.690 38.996 1.00 63.56 100 ALA A C 1
ATOM 820 O O . ALA A 1 100 ? -20.414 3.318 40.135 1.00 63.56 100 ALA A O 1
ATOM 821 N N . ARG A 1 101 ? -19.783 4.944 38.728 1.00 62.16 101 ARG A N 1
ATOM 822 C CA . ARG A 1 101 ? -19.559 5.968 39.757 1.00 62.16 101 ARG A CA 1
ATOM 823 C C . ARG A 1 101 ? -20.850 6.588 40.307 1.00 62.16 101 ARG A C 1
ATOM 825 O O . ARG A 1 101 ? -20.813 7.173 41.377 1.00 62.16 101 ARG A O 1
ATOM 832 N N . THR A 1 102 ? -21.965 6.494 39.586 1.00 62.25 102 THR A N 1
ATOM 833 C CA . THR A 1 102 ? -23.286 6.976 40.039 1.00 62.25 102 THR A CA 1
ATOM 834 C C . THR A 1 102 ? -24.103 5.918 40.786 1.00 62.25 102 THR A C 1
ATOM 836 O O . THR A 1 102 ? -25.184 6.228 41.268 1.00 62.25 102 THR A O 1
ATOM 839 N N . SER A 1 103 ? -23.621 4.673 40.845 1.00 57.78 103 SER A N 1
ATOM 840 C CA . SER A 1 103 ? -24.286 3.545 41.516 1.00 57.78 103 SER A CA 1
ATOM 841 C C . SER A 1 103 ? -23.648 3.180 42.866 1.00 57.78 103 SER A C 1
ATOM 843 O O . SER A 1 103 ? -23.897 2.090 43.371 1.00 57.78 103 SER A O 1
ATOM 845 N N . THR A 1 104 ? -22.806 4.056 43.424 1.00 49.38 104 THR A N 1
ATOM 846 C CA . THR A 1 104 ? -22.214 3.957 44.774 1.00 49.38 104 THR A CA 1
ATOM 847 C C . THR A 1 104 ? -22.675 5.149 45.594 1.00 49.38 104 THR A C 1
ATOM 849 O O . THR A 1 104 ? -22.962 4.954 46.791 1.00 49.38 104 THR A O 1
#

Organism: NCBI:txid53985

Secondary structure (DSSP, 8-state):
---EEE-TTSEEEESS--S-EE-SS-EEPS---EEHHHHHHHH-TT----TT----EEP-STTT--EESSHHHHHHHHHHHHHHHHHHHHHHHHHHHHHHHH--

Sequence (104 aa):
MVEYKLNEVGEVFRVDNDSWRDLDGGDVFPGFHLFKTDLEMALDPDFDIVEDEEIGFVCPERGCGEHVRSRGKWVAHLDNHLREQARLKYLAKRRKTKSARTST

InterPro domains:
  IPR013087 Zinc finger C2H2-type [PS00028] (59-81)